Protein AF-A0A8S2RRR8-F1 (afdb_monomer_lite)

Radius of gyration: 21.66 Å; chains: 1; bounding box: 48×19×60 Å

Sequence (77 aa):
MCTTAGWSGVLQALTNDQPPDCDPTLNTPSHRGDCGSTAIAIPFLISYLIISSLVVVNMYIAVILENFSQAQEDVQQ

Organism: NCBI:txid392030

pLDDT: mean 79.86, std 10.37, range [50.75, 94.12]

InterPro domains:
  IPR005821 Ion transport domain [PF00520] (1-74)
  IPR043203 Voltage-gated cation channel calcium and sodium [PTHR10037] (1-76)

Foldseek 3D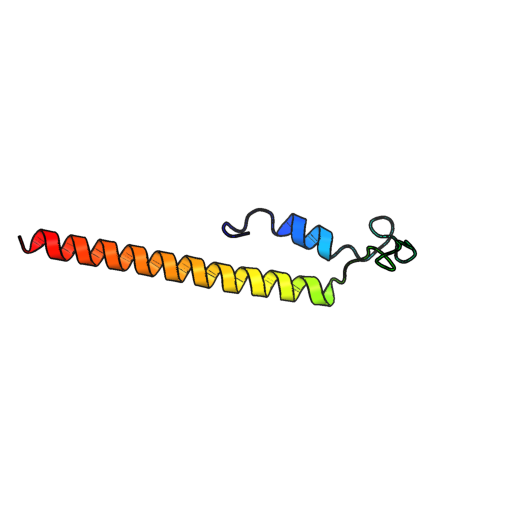i:
DLVPPPLVVQLVQQQQADPPSWDQCDDDVVDRISGHDNVPSVVVSVVVNVVSPVVVVVVVVVVVVVVVVVVVVVVVD

Secondary structure (DSSP, 8-state):
-TTSTTHHHHHHHHT--STTT--TT-B-SS-B-----HHHHHHHHHHHHHHHHHHHHHHHHHHHHHHHHHHHHHTT-

Structure (mmCIF, N/CA/C/O backbone):
data_AF-A0A8S2RRR8-F1
#
_entry.id   AF-A0A8S2RRR8-F1
#
loop_
_atom_site.group_PDB
_atom_site.id
_atom_site.type_symbol
_atom_site.label_atom_id
_atom_site.label_alt_id
_atom_site.label_comp_id
_atom_site.label_asym_id
_atom_site.label_entity_id
_atom_site.label_seq_id
_atom_site.pdbx_PDB_ins_code
_atom_site.Cartn_x
_atom_site.Cartn_y
_atom_site.Cartn_z
_atom_site.occupancy
_atom_site.B_iso_or_equiv
_atom_site.auth_seq_id
_atom_site.auth_comp_id
_atom_site.auth_asym_id
_atom_site.auth_atom_id
_atom_site.pdbx_PDB_model_num
ATOM 1 N N . MET A 1 1 ? -7.341 -1.516 -3.640 1.00 59.41 1 MET A N 1
ATOM 2 C CA . MET A 1 1 ? -6.753 -2.617 -2.833 1.00 59.41 1 MET A CA 1
ATOM 3 C C . MET A 1 1 ? -7.116 -2.453 -1.357 1.00 59.41 1 MET A C 1
ATOM 5 O O . MET A 1 1 ? -6.245 -2.379 -0.506 1.00 59.41 1 MET A O 1
ATOM 9 N N . CYS A 1 2 ? -8.412 -2.392 -1.041 1.00 57.91 2 CYS A N 1
ATOM 10 C CA . CYS A 1 2 ? -8.874 -2.212 0.342 1.00 57.91 2 CYS A CA 1
ATOM 11 C C . CYS A 1 2 ? -8.918 -3.538 1.129 1.00 57.91 2 CYS A C 1
ATOM 13 O O . CYS A 1 2 ? -8.993 -3.522 2.348 1.00 57.91 2 CYS A O 1
ATOM 15 N N . THR A 1 3 ? -8.833 -4.682 0.440 1.00 71.19 3 THR A N 1
ATOM 16 C CA . THR A 1 3 ? -8.849 -6.044 1.011 1.00 71.19 3 THR A CA 1
ATOM 17 C C . THR A 1 3 ? -7.498 -6.755 0.894 1.00 71.19 3 THR A C 1
ATOM 19 O O . THR A 1 3 ? -7.460 -7.979 0.918 1.00 71.19 3 THR A O 1
ATOM 22 N N . THR A 1 4 ? -6.419 -6.000 0.634 1.00 69.94 4 THR A N 1
ATOM 23 C CA . THR A 1 4 ? -5.071 -6.491 0.264 1.00 69.94 4 THR A CA 1
ATOM 24 C C . THR A 1 4 ? -5.009 -7.481 -0.911 1.00 69.94 4 THR A C 1
ATOM 26 O O . THR A 1 4 ? -3.921 -7.866 -1.312 1.00 69.94 4 THR A O 1
ATOM 29 N N . ALA A 1 5 ? -6.114 -7.841 -1.565 1.00 80.06 5 ALA A N 1
ATOM 30 C CA . ALA A 1 5 ? -6.096 -8.702 -2.744 1.00 80.06 5 ALA A CA 1
ATOM 31 C C . ALA A 1 5 ? -5.485 -7.992 -3.969 1.00 80.06 5 ALA A C 1
ATOM 33 O O . ALA A 1 5 ? -5.739 -6.810 -4.216 1.00 80.06 5 ALA A O 1
ATOM 34 N N . GLY A 1 6 ? -4.686 -8.726 -4.752 1.00 81.12 6 GLY A N 1
ATOM 35 C CA . GLY A 1 6 ? -4.150 -8.261 -6.038 1.00 81.12 6 GLY A CA 1
ATOM 36 C C . GLY A 1 6 ? -2.926 -7.337 -5.973 1.00 81.12 6 GLY A C 1
ATOM 37 O O . GLY A 1 6 ? -2.441 -6.924 -7.023 1.00 81.12 6 GLY A O 1
ATOM 38 N N . TRP A 1 7 ? -2.378 -7.044 -4.783 1.00 83.12 7 TRP A N 1
ATOM 39 C CA . TRP A 1 7 ? -1.186 -6.187 -4.647 1.00 83.12 7 TRP A CA 1
ATOM 40 C C . TRP A 1 7 ? 0.034 -6.737 -5.398 1.00 83.12 7 TRP A C 1
ATOM 42 O O . TRP A 1 7 ? 0.800 -5.963 -5.959 1.00 83.12 7 TRP A O 1
ATOM 52 N N . SER A 1 8 ? 0.182 -8.066 -5.454 1.00 83.19 8 SER A N 1
ATOM 53 C CA . SER A 1 8 ? 1.281 -8.739 -6.153 1.00 83.19 8 SER A CA 1
ATOM 54 C C . SER A 1 8 ? 1.241 -8.508 -7.668 1.00 83.19 8 SER A C 1
ATOM 56 O O . SER A 1 8 ? 2.289 -8.264 -8.254 1.00 83.19 8 SER A O 1
ATOM 58 N N . GLY A 1 9 ? 0.056 -8.504 -8.290 1.00 84.44 9 GLY A N 1
ATOM 59 C CA . GLY A 1 9 ? -0.082 -8.225 -9.725 1.00 84.44 9 GLY A CA 1
ATOM 60 C C . GLY A 1 9 ? 0.171 -6.753 -10.059 1.00 84.44 9 GLY A C 1
ATOM 61 O O . GLY A 1 9 ? 0.838 -6.443 -11.041 1.00 84.44 9 GLY A O 1
ATOM 62 N N . VAL A 1 10 ? -0.290 -5.840 -9.197 1.00 83.88 10 VAL A N 1
ATOM 63 C CA . VAL A 1 10 ? 0.003 -4.403 -9.337 1.00 83.88 10 VAL A CA 1
ATOM 64 C C . VAL A 1 10 ? 1.496 -4.133 -9.155 1.00 83.88 10 VAL A C 1
ATOM 66 O O . VAL A 1 10 ? 2.085 -3.394 -9.938 1.00 83.88 10 VAL A O 1
ATOM 69 N N . LEU A 1 11 ? 2.131 -4.758 -8.160 1.00 84.44 11 LEU A N 1
ATOM 70 C CA . LEU A 1 11 ? 3.568 -4.627 -7.949 1.00 84.44 11 LEU A CA 1
ATOM 71 C C . LEU A 1 11 ? 4.358 -5.163 -9.145 1.00 84.44 11 LEU A C 1
ATOM 73 O O . LEU A 1 11 ? 5.296 -4.507 -9.587 1.00 84.44 11 LEU A O 1
ATOM 77 N N . GLN A 1 12 ? 3.965 -6.320 -9.679 1.00 81.25 12 GLN A N 1
ATOM 78 C CA . GLN A 1 12 ? 4.616 -6.929 -10.836 1.00 81.25 12 GLN A CA 1
ATOM 79 C C . GLN A 1 12 ? 4.551 -6.018 -12.067 1.00 81.25 12 GLN A C 1
ATOM 81 O O . GLN A 1 12 ? 5.562 -5.840 -12.736 1.00 81.25 12 GLN A O 1
ATOM 86 N N . ALA A 1 13 ? 3.410 -5.372 -12.318 1.00 78.69 13 ALA A N 1
ATOM 87 C CA . ALA A 1 13 ? 3.274 -4.417 -13.416 1.00 78.69 13 ALA A CA 1
ATOM 88 C C . ALA A 1 13 ? 4.144 -3.156 -13.232 1.00 78.69 13 ALA A C 1
ATOM 90 O O . ALA A 1 13 ? 4.664 -2.621 -14.204 1.00 78.69 13 ALA A O 1
ATOM 91 N N . LEU A 1 14 ? 4.321 -2.678 -11.995 1.00 78.50 14 LEU A N 1
ATOM 92 C CA . LEU A 1 14 ? 5.100 -1.466 -11.699 1.00 78.50 14 LEU A CA 1
ATOM 93 C C . LEU A 1 14 ? 6.621 -1.696 -11.617 1.00 78.50 14 LEU A C 1
ATOM 95 O O . LE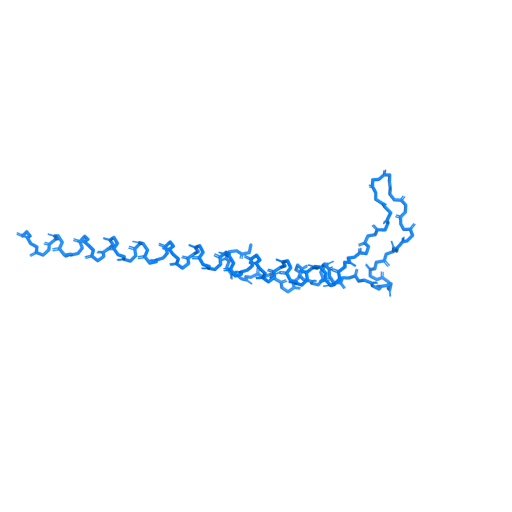U A 1 14 ? 7.393 -0.746 -11.745 1.00 78.50 14 LEU A O 1
ATOM 99 N N . THR A 1 15 ? 7.038 -2.937 -11.370 1.00 79.00 15 THR A N 1
ATOM 100 C CA . THR A 1 15 ? 8.443 -3.372 -11.217 1.00 79.00 15 THR A CA 1
ATOM 101 C C . THR A 1 15 ? 9.015 -3.875 -12.545 1.00 79.00 15 THR A C 1
ATOM 103 O O . THR A 1 15 ? 10.118 -4.391 -12.595 1.00 79.00 15 THR A O 1
ATOM 106 N N . ASN A 1 16 ? 8.255 -3.773 -13.631 1.00 76.75 16 ASN A N 1
ATOM 107 C CA . ASN A 1 16 ? 8.677 -4.252 -14.932 1.00 76.75 16 ASN A CA 1
ATOM 108 C C . ASN A 1 16 ? 9.667 -3.269 -15.576 1.00 76.75 16 ASN A C 1
ATOM 110 O O . ASN A 1 16 ? 9.263 -2.298 -16.219 1.00 76.75 16 ASN A O 1
ATOM 114 N N . ASP A 1 17 ? 10.956 -3.488 -15.332 1.00 73.12 17 ASP A N 1
ATOM 115 C CA . ASP A 1 17 ? 12.052 -2.600 -15.720 1.00 73.12 17 ASP A CA 1
ATOM 116 C C . ASP A 1 17 ? 13.013 -3.203 -16.763 1.00 73.12 17 ASP A C 1
ATOM 118 O O . ASP A 1 17 ? 13.972 -2.535 -17.158 1.00 73.12 17 ASP A O 1
ATOM 122 N N . GLN A 1 18 ? 12.763 -4.430 -17.250 1.00 67.38 18 GLN A N 1
ATOM 123 C CA . GLN A 1 18 ? 13.665 -5.133 -18.170 1.00 67.38 18 GLN A CA 1
ATOM 124 C C . GLN A 1 18 ? 12.953 -5.719 -19.416 1.00 67.38 18 GLN A C 1
ATOM 126 O O . GLN A 1 18 ? 11.881 -6.309 -19.294 1.00 67.38 18 GLN A O 1
ATOM 131 N N . PRO A 1 19 ? 13.563 -5.650 -20.622 1.00 70.38 19 PRO A N 1
ATOM 132 C CA . PRO A 1 19 ? 13.066 -6.359 -21.811 1.00 70.38 19 PRO A CA 1
ATOM 133 C C . PRO A 1 19 ? 13.078 -7.889 -21.611 1.00 70.38 19 PRO A C 1
ATOM 135 O O . PRO A 1 19 ? 14.022 -8.391 -20.987 1.00 70.38 19 PRO A O 1
ATOM 138 N N . PRO A 1 20 ? 12.120 -8.673 -22.156 1.00 68.69 20 PRO A N 1
ATOM 139 C CA . PRO A 1 20 ? 11.088 -8.341 -23.154 1.00 68.69 20 PRO A CA 1
ATOM 140 C C . PRO A 1 20 ? 9.777 -7.784 -22.578 1.00 68.69 20 PRO A C 1
ATOM 142 O O . PRO A 1 20 ? 8.847 -7.530 -23.340 1.00 68.69 20 PRO A O 1
ATOM 145 N N . ASP A 1 21 ? 9.685 -7.637 -21.259 1.00 72.88 21 ASP A N 1
ATOM 146 C CA . ASP A 1 21 ? 8.445 -7.261 -20.589 1.00 72.88 21 ASP A CA 1
ATOM 147 C C . ASP A 1 21 ? 8.174 -5.743 -20.679 1.00 72.88 21 ASP A C 1
ATOM 149 O O . ASP A 1 21 ? 7.015 -5.339 -20.593 1.00 72.88 21 ASP A O 1
ATOM 153 N N . CYS A 1 22 ? 9.196 -4.910 -20.927 1.00 76.06 22 CYS A N 1
ATOM 154 C CA . CYS A 1 22 ? 9.047 -3.494 -21.292 1.00 76.06 22 CYS A CA 1
ATOM 155 C C . CYS A 1 22 ? 9.952 -3.088 -22.477 1.00 76.06 22 CYS A C 1
ATOM 157 O O . CYS A 1 22 ? 11.026 -3.663 -22.691 1.00 76.06 22 CYS A O 1
ATOM 159 N N . ASP A 1 23 ? 9.531 -2.076 -23.237 1.00 77.19 23 ASP A N 1
ATOM 160 C CA . ASP A 1 23 ? 10.266 -1.439 -24.330 1.00 77.19 23 ASP A CA 1
ATOM 161 C C . ASP A 1 23 ? 10.603 0.028 -23.976 1.00 77.19 23 ASP A C 1
ATOM 163 O O . ASP A 1 23 ? 9.766 0.931 -24.101 1.00 77.19 23 ASP A O 1
ATOM 167 N N . PRO A 1 24 ? 11.862 0.327 -23.599 1.00 72.50 24 PRO A N 1
ATOM 168 C CA . PRO A 1 24 ? 12.287 1.688 -23.269 1.00 72.50 24 PRO A CA 1
ATOM 169 C C . PRO A 1 24 ? 12.332 2.620 -24.492 1.00 72.50 24 PRO A C 1
ATOM 171 O O . PRO A 1 24 ? 12.479 3.835 -24.343 1.00 72.50 24 PRO A O 1
ATOM 174 N N . THR A 1 25 ? 12.230 2.071 -25.704 1.00 70.75 25 THR A N 1
ATOM 175 C CA . THR A 1 25 ? 12.261 2.805 -26.974 1.00 70.75 25 THR A CA 1
ATOM 176 C C . THR A 1 25 ? 10.879 3.008 -27.588 1.00 70.75 25 THR A C 1
ATOM 178 O O . THR A 1 25 ? 10.771 3.677 -28.622 1.00 70.75 25 THR A O 1
ATOM 181 N N . LEU A 1 26 ? 9.822 2.508 -26.933 1.00 73.38 26 LEU A N 1
ATOM 182 C CA . LEU A 1 26 ? 8.443 2.676 -27.369 1.00 73.38 26 LEU A CA 1
ATOM 183 C C . LEU A 1 26 ? 8.102 4.172 -27.447 1.00 73.38 26 LEU A C 1
ATOM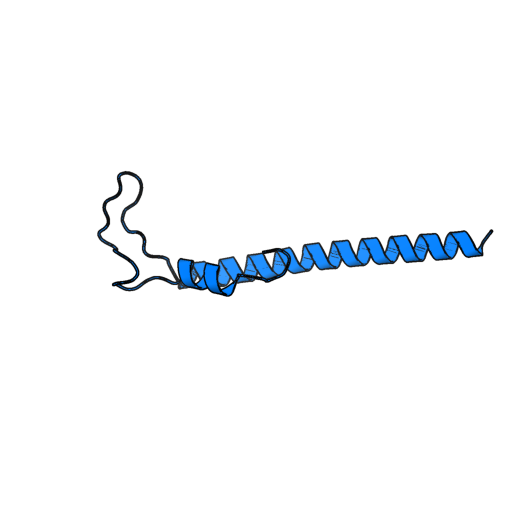 185 O O . LEU A 1 26 ? 7.928 4.860 -26.439 1.00 73.38 26 LEU A O 1
ATOM 189 N N . ASN A 1 27 ? 8.025 4.692 -28.670 1.00 64.75 27 ASN A N 1
ATOM 190 C CA . ASN A 1 27 ? 7.661 6.078 -28.942 1.00 64.75 27 ASN A CA 1
ATOM 191 C C . ASN A 1 27 ? 6.144 6.157 -29.120 1.00 64.75 27 ASN A C 1
ATOM 193 O O . ASN A 1 27 ? 5.622 6.091 -30.234 1.00 64.75 27 ASN A O 1
ATOM 197 N N . THR A 1 28 ? 5.427 6.298 -28.008 1.00 68.06 28 THR A N 1
ATOM 198 C CA . THR A 1 28 ? 4.018 6.697 -28.056 1.00 68.06 28 THR A CA 1
ATOM 199 C C . THR A 1 28 ? 3.934 8.226 -28.083 1.00 68.06 28 THR A C 1
ATOM 201 O O . THR A 1 28 ? 4.806 8.897 -27.529 1.00 68.06 28 THR A O 1
ATOM 204 N N . PRO A 1 29 ? 2.905 8.826 -28.708 1.00 65.94 29 PRO A N 1
ATOM 205 C CA . PRO A 1 29 ? 2.763 10.285 -28.772 1.00 65.94 29 PRO A CA 1
ATOM 206 C C . PRO A 1 29 ? 2.677 10.967 -27.393 1.00 65.94 29 PRO A C 1
ATOM 208 O O . PRO A 1 29 ? 2.828 12.182 -27.308 1.00 65.94 29 PRO A O 1
ATOM 211 N N . SER A 1 30 ? 2.440 10.204 -26.323 1.00 66.50 30 SER A N 1
ATOM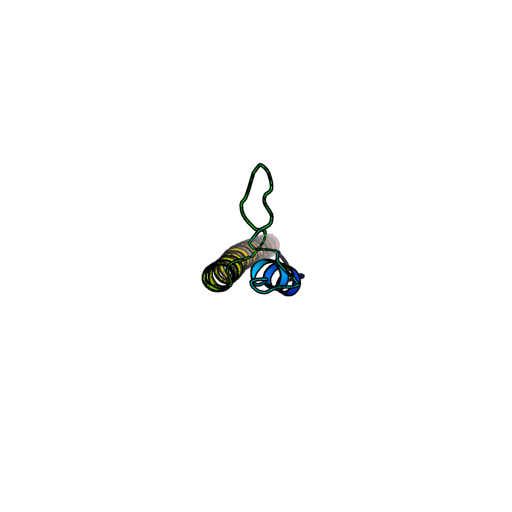 212 C CA . SER A 1 30 ? 2.257 10.693 -24.958 1.00 66.50 30 SER A CA 1
ATOM 213 C C . SER A 1 30 ? 3.387 10.316 -23.989 1.00 66.50 30 SER A C 1
ATOM 215 O O . SER A 1 30 ? 3.589 11.062 -23.036 1.00 66.50 30 SER A O 1
ATOM 217 N N . HIS A 1 31 ? 4.141 9.230 -24.210 1.00 61.16 31 HIS A N 1
ATOM 218 C CA . HIS A 1 31 ? 5.238 8.800 -23.325 1.00 61.16 31 HIS A CA 1
ATOM 219 C C . HIS A 1 31 ? 6.387 8.124 -24.096 1.00 61.16 31 HIS A C 1
ATOM 221 O O . HIS A 1 31 ? 6.160 7.390 -25.062 1.00 61.16 31 HIS A O 1
ATOM 227 N N . ARG A 1 32 ? 7.627 8.356 -23.636 1.00 61.81 32 ARG A N 1
ATOM 228 C CA . ARG A 1 32 ? 8.821 7.606 -24.059 1.00 61.81 32 ARG A CA 1
ATOM 229 C C . ARG A 1 32 ? 9.003 6.404 -23.132 1.00 61.81 32 ARG A C 1
ATOM 231 O O . ARG A 1 32 ? 9.374 6.601 -21.978 1.00 61.81 32 ARG A O 1
ATOM 238 N N . GLY A 1 33 ? 8.770 5.207 -23.661 1.00 68.19 33 GLY A N 1
ATOM 239 C CA . GLY A 1 33 ? 8.916 3.937 -22.952 1.00 68.19 33 GLY A CA 1
ATOM 240 C C . GLY A 1 33 ? 7.744 3.590 -22.028 1.00 68.19 33 GLY A C 1
ATOM 241 O O . GLY A 1 33 ? 7.044 4.468 -21.525 1.00 68.19 33 GLY A O 1
ATOM 242 N N . ASP A 1 34 ? 7.536 2.293 -21.816 1.00 74.25 34 ASP A N 1
ATOM 243 C CA . ASP A 1 34 ? 6.524 1.705 -20.921 1.00 74.25 34 ASP A CA 1
ATOM 244 C C . ASP A 1 34 ? 7.140 1.019 -19.682 1.00 74.25 34 ASP A C 1
ATOM 246 O O . ASP A 1 34 ? 6.430 0.400 -18.888 1.00 74.25 34 ASP A O 1
ATOM 250 N N . CYS A 1 35 ? 8.454 1.165 -19.487 1.00 78.75 35 CYS A N 1
ATOM 251 C CA . CYS A 1 35 ? 9.182 0.586 -18.362 1.00 78.75 35 CYS A CA 1
ATOM 252 C C . CYS A 1 35 ? 8.840 1.276 -17.034 1.00 78.75 35 CYS A C 1
ATOM 254 O O . CYS A 1 35 ? 8.897 2.504 -16.902 1.00 78.75 35 CYS A O 1
ATOM 256 N N . GLY A 1 36 ? 8.526 0.465 -16.026 1.00 75.81 36 GLY A N 1
ATOM 257 C CA . GLY A 1 36 ? 8.323 0.902 -14.650 1.00 75.81 36 GLY A CA 1
ATOM 258 C C . GLY A 1 36 ? 9.639 1.208 -13.927 1.00 75.81 36 GLY A C 1
ATOM 259 O O . GLY A 1 36 ? 10.729 0.882 -14.391 1.00 75.81 36 GLY A O 1
ATOM 260 N N . SER A 1 37 ? 9.544 1.843 -12.754 1.00 79.38 37 SER A N 1
ATOM 261 C CA . SER A 1 37 ? 10.692 2.076 -11.869 1.00 79.38 37 SER A CA 1
ATOM 262 C C . SER A 1 37 ? 10.476 1.392 -10.527 1.00 79.38 37 SER A C 1
ATOM 264 O O . SER A 1 37 ? 9.783 1.909 -9.646 1.00 79.38 37 SER A O 1
ATOM 266 N N . THR A 1 38 ? 11.142 0.254 -10.346 1.00 79.06 38 THR A N 1
ATOM 267 C CA . THR A 1 38 ? 11.123 -0.556 -9.121 1.00 79.06 38 THR A CA 1
ATOM 2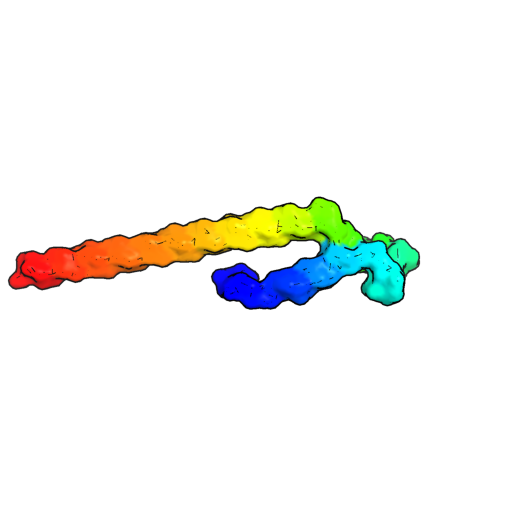68 C C . THR A 1 38 ? 11.446 0.254 -7.861 1.00 79.06 38 THR A C 1
ATOM 270 O O . THR A 1 38 ? 10.788 0.104 -6.830 1.00 79.06 38 THR A O 1
ATOM 273 N N . ALA A 1 39 ? 12.417 1.169 -7.951 1.00 81.12 39 ALA A N 1
ATOM 274 C CA . ALA A 1 39 ? 12.887 1.971 -6.820 1.00 81.12 39 ALA A CA 1
ATOM 275 C C . ALA A 1 39 ? 11.810 2.908 -6.241 1.00 81.12 39 ALA A C 1
ATOM 277 O O . ALA A 1 39 ? 11.815 3.182 -5.042 1.00 81.12 39 ALA A O 1
ATOM 278 N N . ILE A 1 40 ? 10.883 3.386 -7.076 1.00 81.94 40 ILE A N 1
ATOM 279 C CA . ILE A 1 40 ? 9.817 4.316 -6.672 1.00 81.94 40 ILE A CA 1
ATOM 280 C C . ILE A 1 40 ? 8.495 3.562 -6.461 1.00 81.94 40 ILE A C 1
ATOM 282 O O . ILE A 1 40 ? 7.736 3.881 -5.545 1.00 81.94 40 ILE A O 1
ATOM 286 N N . ALA A 1 41 ? 8.244 2.523 -7.260 1.00 83.75 41 ALA A N 1
ATOM 287 C CA . ALA A 1 41 ? 7.033 1.713 -7.212 1.00 83.75 41 ALA A CA 1
ATOM 288 C C . ALA A 1 41 ? 6.821 1.016 -5.862 1.00 83.75 41 ALA A C 1
ATOM 290 O O . ALA A 1 41 ? 5.724 1.074 -5.303 1.00 83.75 41 ALA A O 1
ATOM 291 N N . ILE A 1 42 ? 7.865 0.381 -5.319 1.00 85.50 42 ILE A N 1
ATOM 292 C CA . ILE A 1 42 ? 7.782 -0.377 -4.063 1.00 85.50 42 ILE A CA 1
ATOM 293 C C . ILE A 1 42 ? 7.373 0.517 -2.880 1.00 85.50 42 ILE A C 1
ATOM 295 O O . ILE A 1 42 ? 6.338 0.239 -2.266 1.00 85.50 42 ILE A O 1
ATOM 299 N N . PRO A 1 43 ? 8.113 1.589 -2.525 1.00 89.88 43 PRO A N 1
ATOM 300 C CA . PRO A 1 43 ? 7.754 2.403 -1.362 1.00 89.88 43 PRO A CA 1
ATOM 301 C C . PRO A 1 43 ? 6.391 3.091 -1.528 1.00 89.88 43 PRO A C 1
ATOM 303 O O . PRO A 1 43 ? 5.642 3.219 -0.555 1.00 89.88 43 PRO A O 1
ATOM 306 N N . PHE A 1 44 ? 6.021 3.479 -2.752 1.00 88.56 44 PHE A N 1
ATOM 307 C CA . PHE A 1 44 ? 4.701 4.036 -3.043 1.00 88.56 44 PHE A CA 1
ATOM 308 C C . PHE A 1 44 ? 3.574 3.030 -2.769 1.00 88.56 44 PHE A C 1
ATOM 310 O O . PHE A 1 44 ? 2.627 3.336 -2.045 1.00 88.56 44 PHE A O 1
ATOM 317 N N . LEU A 1 45 ? 3.694 1.801 -3.274 1.00 87.69 45 LEU A N 1
ATOM 318 C CA . LEU A 1 45 ? 2.681 0.766 -3.067 1.00 87.69 45 LEU A CA 1
ATOM 319 C C . LEU A 1 45 ? 2.543 0.383 -1.586 1.00 87.69 45 LEU A C 1
ATOM 321 O O . LEU A 1 45 ? 1.432 0.228 -1.079 1.00 87.69 45 LEU A O 1
ATOM 325 N N . ILE A 1 46 ? 3.668 0.261 -0.879 1.00 88.50 46 ILE A N 1
ATOM 326 C CA . ILE A 1 46 ? 3.694 -0.099 0.542 1.00 88.50 46 ILE A CA 1
ATOM 327 C C . ILE A 1 46 ? 3.089 1.012 1.407 1.00 88.50 46 ILE A C 1
ATOM 329 O O . ILE A 1 46 ? 2.245 0.730 2.256 1.00 88.50 46 ILE A O 1
ATOM 333 N N . SER A 1 47 ? 3.458 2.275 1.177 1.00 91.75 47 SER A N 1
ATOM 334 C CA . SER A 1 47 ? 2.862 3.407 1.903 1.00 91.75 47 SER A CA 1
ATOM 335 C C . SER A 1 47 ? 1.350 3.498 1.683 1.00 91.75 47 SER A C 1
ATOM 337 O O . SER A 1 47 ? 0.604 3.659 2.651 1.00 91.75 47 SER A O 1
ATOM 339 N N . TYR A 1 48 ? 0.879 3.290 0.450 1.00 89.62 48 TYR A N 1
ATOM 340 C CA . TYR A 1 48 ? -0.549 3.219 0.143 1.00 89.62 48 TYR A CA 1
ATOM 341 C C . TYR A 1 48 ? -1.252 2.102 0.937 1.00 89.62 48 TYR A C 1
ATOM 343 O O . TYR A 1 48 ? -2.310 2.330 1.529 1.00 89.62 48 TYR A O 1
ATOM 351 N N . LEU A 1 49 ? -0.664 0.900 0.988 1.00 88.62 49 LEU A N 1
ATOM 352 C CA . LEU A 1 49 ? -1.218 -0.240 1.727 1.00 88.62 49 LEU A CA 1
ATOM 353 C C . LEU A 1 49 ? -1.312 0.031 3.232 1.00 88.62 49 LEU A C 1
ATOM 355 O O . LEU A 1 49 ? -2.323 -0.306 3.853 1.00 88.62 49 LEU A O 1
ATOM 359 N N . ILE A 1 50 ? -0.294 0.668 3.813 1.00 90.94 50 ILE A N 1
ATOM 360 C CA . ILE A 1 50 ? -0.274 1.032 5.234 1.00 90.94 50 ILE A CA 1
ATOM 361 C C . ILE A 1 50 ? -1.366 2.063 5.533 1.00 90.94 50 ILE A C 1
ATOM 363 O O . ILE A 1 50 ? -2.182 1.839 6.426 1.00 90.94 50 ILE A O 1
ATOM 367 N N . ILE A 1 51 ? -1.438 3.155 4.761 1.00 92.44 51 ILE A N 1
ATOM 368 C CA . ILE A 1 51 ? -2.450 4.207 4.951 1.00 92.44 51 ILE A CA 1
ATOM 369 C C . ILE A 1 51 ? -3.860 3.624 4.814 1.00 92.44 51 ILE A C 1
ATOM 371 O O . ILE A 1 51 ? -4.710 3.857 5.672 1.00 92.44 51 ILE A O 1
ATOM 375 N N . SER A 1 52 ? -4.107 2.815 3.779 1.00 89.56 52 SER A N 1
ATOM 376 C CA . SER A 1 52 ? -5.410 2.176 3.577 1.00 89.56 52 SER A CA 1
ATOM 377 C C . SER A 1 52 ? -5.781 1.251 4.737 1.00 89.56 52 SER A C 1
ATOM 379 O O . SER A 1 52 ? -6.944 1.214 5.133 1.00 89.56 52 SER A O 1
ATOM 381 N N . SER A 1 53 ? -4.813 0.517 5.292 1.00 89.00 53 SER A N 1
ATOM 382 C CA . SER A 1 53 ? -5.047 -0.370 6.436 1.00 89.00 53 SER A CA 1
ATOM 383 C C . SER A 1 53 ? -5.399 0.425 7.694 1.00 89.00 53 SER A C 1
ATOM 385 O O . SER A 1 53 ? -6.329 0.054 8.403 1.00 89.00 53 SER A O 1
ATOM 387 N N . LEU A 1 54 ? -4.726 1.555 7.942 1.00 91.19 54 LEU A N 1
ATOM 388 C CA . LEU A 1 54 ? -5.039 2.437 9.071 1.00 91.19 54 LEU A CA 1
ATOM 389 C C . LEU A 1 54 ? -6.451 3.025 8.968 1.00 91.19 54 LEU A C 1
ATOM 391 O O . LEU A 1 54 ? -7.165 3.066 9.965 1.00 91.19 54 LEU A O 1
ATOM 395 N N . VAL A 1 55 ? -6.883 3.433 7.772 1.00 92.69 55 VAL A N 1
ATOM 396 C CA . VAL A 1 55 ? -8.247 3.943 7.556 1.00 92.69 55 VAL A CA 1
ATOM 397 C C . VAL A 1 55 ? -9.294 2.865 7.848 1.00 92.69 55 VAL A C 1
ATOM 399 O O . VAL A 1 55 ? -10.254 3.132 8.567 1.00 92.69 55 VAL A O 1
ATOM 402 N N . VAL A 1 56 ? -9.097 1.642 7.345 1.00 91.62 56 VAL A N 1
ATOM 403 C CA . VAL A 1 56 ? -10.030 0.523 7.571 1.00 91.62 56 VAL A CA 1
ATOM 404 C C . VAL A 1 56 ? -10.079 0.126 9.046 1.00 91.62 56 VAL A C 1
ATOM 406 O O . VAL A 1 56 ? -11.166 -0.061 9.587 1.00 91.62 56 VAL A O 1
ATOM 409 N N . VAL A 1 57 ? -8.928 0.038 9.718 1.00 92.12 57 VAL A N 1
ATOM 410 C CA . VAL A 1 57 ? -8.866 -0.282 11.153 1.00 92.12 57 VAL A CA 1
ATOM 411 C C . VAL A 1 57 ? -9.555 0.799 11.981 1.00 92.12 57 VAL A C 1
ATOM 413 O O . VAL A 1 57 ? -10.356 0.475 12.853 1.00 92.12 57 VAL A O 1
ATOM 416 N N . ASN A 1 58 ? -9.310 2.075 11.686 1.00 90.12 58 ASN A N 1
ATOM 417 C CA . ASN A 1 58 ? -9.944 3.176 12.409 1.00 90.12 58 ASN A CA 1
ATOM 418 C C . ASN A 1 58 ? -11.465 3.214 12.189 1.00 90.12 58 ASN A C 1
ATOM 420 O O . ASN A 1 58 ? -12.207 3.437 13.143 1.00 90.12 58 ASN A O 1
ATOM 424 N N . MET A 1 59 ? -11.944 2.931 10.970 1.00 92.00 59 MET A N 1
ATOM 425 C CA . MET A 1 59 ? -13.377 2.749 10.706 1.00 92.00 59 MET A CA 1
ATOM 426 C C . MET A 1 59 ? -13.944 1.569 11.511 1.00 92.00 59 MET A C 1
ATOM 428 O O . MET A 1 59 ? -14.996 1.700 12.129 1.00 92.00 59 MET A O 1
ATOM 432 N N . TYR A 1 60 ? -13.251 0.428 11.533 1.00 93.75 60 TYR A N 1
ATOM 433 C CA . TYR A 1 60 ? -13.692 -0.767 12.254 1.00 93.75 60 TYR A CA 1
ATOM 434 C C . TYR A 1 60 ? -13.786 -0.532 13.769 1.00 93.75 60 TYR A C 1
ATOM 436 O O . TYR A 1 60 ? -14.772 -0.921 14.390 1.00 93.75 60 TYR A O 1
ATOM 444 N N . ILE A 1 61 ? -12.807 0.168 14.355 1.00 94.12 61 ILE A N 1
ATOM 445 C CA . ILE A 1 61 ? -12.840 0.577 15.766 1.00 94.12 61 ILE A CA 1
ATOM 446 C C . ILE A 1 61 ? -14.060 1.462 16.037 1.00 94.12 61 ILE A C 1
ATOM 448 O O . ILE A 1 61 ? -14.772 1.216 17.007 1.00 94.12 61 ILE A O 1
ATOM 452 N N . ALA A 1 62 ? -14.330 2.455 15.183 1.00 93.44 62 ALA A N 1
ATOM 453 C CA . ALA A 1 62 ? -15.483 3.339 15.353 1.00 93.44 62 ALA A CA 1
ATOM 454 C C . ALA A 1 62 ? -16.811 2.563 15.342 1.00 93.44 62 ALA A C 1
ATOM 456 O O . ALA A 1 62 ? -17.630 2.747 16.238 1.00 93.44 62 ALA A O 1
ATOM 457 N N . VAL A 1 63 ? -16.981 1.633 14.395 1.00 93.62 63 VAL A N 1
ATOM 458 C CA . VAL A 1 63 ? -18.175 0.774 14.310 1.00 93.62 63 VAL A CA 1
ATOM 459 C C . VAL A 1 63 ? -18.330 -0.100 15.558 1.00 93.62 63 VAL A C 1
ATOM 461 O O . VAL A 1 63 ? -19.437 -0.231 16.079 1.00 93.62 63 VAL A O 1
ATOM 464 N N . ILE A 1 64 ? -17.243 -0.691 16.068 1.00 92.31 64 ILE A N 1
ATOM 465 C CA . ILE A 1 64 ? -17.289 -1.483 17.309 1.00 92.31 64 ILE A CA 1
ATOM 466 C C . ILE A 1 64 ? -17.699 -0.617 18.502 1.00 92.31 64 ILE A C 1
ATOM 468 O O . ILE A 1 64 ? -18.532 -1.044 19.297 1.00 92.31 64 ILE A O 1
ATOM 472 N N . LEU A 1 65 ? -17.118 0.578 18.642 1.00 89.62 65 LEU A N 1
ATOM 473 C CA . LEU A 1 65 ? -17.415 1.479 19.757 1.00 89.62 65 LEU A CA 1
ATOM 474 C C . LEU A 1 65 ? -18.875 1.932 19.744 1.00 89.62 65 LEU A C 1
ATOM 476 O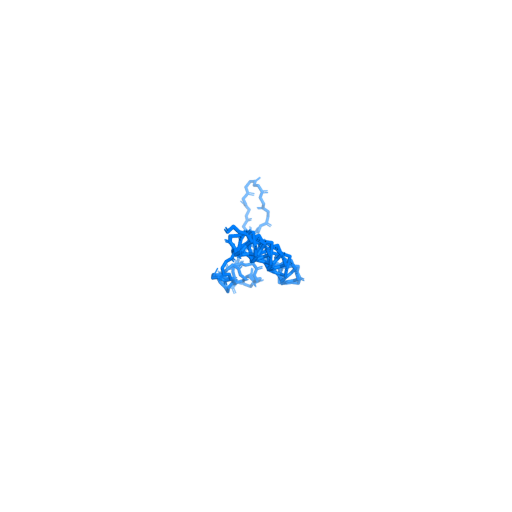 O . LEU A 1 65 ? -19.502 1.975 20.797 1.00 89.62 65 LEU A O 1
ATOM 480 N N . GLU A 1 66 ? -19.423 2.219 18.565 1.00 91.94 66 GLU A N 1
ATOM 481 C CA . GLU A 1 66 ? -20.833 2.575 18.410 1.00 91.94 66 GLU A CA 1
ATOM 482 C C . GLU A 1 66 ? -21.755 1.410 18.794 1.00 91.94 66 GLU A C 1
ATOM 484 O O . GLU A 1 66 ? -22.686 1.599 19.574 1.00 91.94 66 GLU A O 1
ATOM 489 N N . ASN A 1 67 ? -21.447 0.188 18.343 1.00 86.44 67 ASN A N 1
ATOM 490 C CA . ASN A 1 67 ? -22.197 -1.011 18.736 1.00 86.44 67 ASN A CA 1
ATOM 491 C C . ASN A 1 67 ? -22.137 -1.260 20.250 1.00 86.44 67 ASN A C 1
ATOM 493 O O . ASN A 1 67 ? -23.142 -1.613 20.863 1.00 86.44 67 ASN A O 1
ATOM 497 N N . PHE A 1 68 ? -20.965 -1.081 20.864 1.00 89.44 68 PHE A N 1
ATOM 498 C CA . PHE A 1 68 ? -20.811 -1.246 22.308 1.00 89.44 68 PHE A CA 1
ATOM 499 C C . PHE A 1 68 ? -21.581 -0.172 23.086 1.00 89.44 68 PHE A C 1
ATOM 501 O O . PHE A 1 68 ? -22.215 -0.486 24.090 1.00 89.44 68 PHE A O 1
ATOM 508 N N . SER A 1 69 ? -21.566 1.075 22.602 1.00 89.19 69 SER A N 1
ATOM 509 C CA . SER A 1 69 ? -22.340 2.175 23.184 1.00 89.19 69 SER A CA 1
ATOM 510 C C . SER A 1 69 ? -23.841 1.880 23.155 1.00 89.19 69 SER A C 1
ATOM 512 O O . SER A 1 69 ? -24.488 1.991 24.191 1.00 89.19 69 SER A O 1
ATOM 514 N N . GLN A 1 70 ? -24.373 1.430 22.013 1.00 83.25 70 GLN A N 1
ATOM 515 C CA . GLN A 1 70 ? -25.792 1.071 21.868 1.00 83.25 70 GLN A CA 1
ATOM 516 C C . GLN A 1 70 ? -26.191 -0.080 22.802 1.00 83.25 70 GLN A C 1
ATOM 518 O O . GLN A 1 70 ? -27.178 0.017 23.523 1.00 83.25 70 GLN A O 1
ATOM 523 N N . ALA A 1 71 ? -25.375 -1.136 22.879 1.00 80.38 71 ALA A N 1
ATOM 524 C CA . ALA A 1 71 ? -25.637 -2.255 23.783 1.00 80.38 71 ALA A CA 1
ATOM 525 C C . ALA A 1 71 ? -25.672 -1.834 25.266 1.00 80.38 71 ALA A C 1
ATOM 527 O O . ALA A 1 71 ? -26.379 -2.443 26.068 1.00 80.38 71 ALA A O 1
ATOM 528 N N . GLN A 1 72 ? -24.908 -0.807 25.649 1.00 75.81 72 GLN A N 1
ATOM 529 C CA . GLN A 1 72 ? -24.921 -0.273 27.010 1.00 75.81 72 GLN A CA 1
ATOM 530 C C . GLN A 1 72 ? -26.165 0.590 27.289 1.00 75.81 72 GLN A C 1
ATOM 532 O O . GLN A 1 72 ? -26.647 0.593 28.421 1.00 75.81 72 GLN A O 1
ATOM 537 N N . GLU A 1 73 ? -26.686 1.290 26.277 1.00 78.25 73 GLU A N 1
ATOM 538 C CA . GLU A 1 73 ? -27.935 2.063 26.349 1.00 78.25 73 GLU A CA 1
ATOM 539 C C . GLU A 1 73 ? -29.165 1.147 26.479 1.00 78.25 73 GLU A C 1
ATOM 541 O O . GLU A 1 73 ? -30.036 1.415 27.307 1.00 78.25 73 GLU A O 1
ATOM 546 N N . ASP A 1 74 ? -29.195 0.022 25.755 1.00 69.62 74 ASP A N 1
ATOM 547 C CA . ASP A 1 74 ? -30.306 -0.944 25.782 1.00 69.62 74 ASP A CA 1
ATOM 548 C C . ASP A 1 74 ? -30.473 -1.655 27.141 1.00 69.62 74 ASP A C 1
ATOM 550 O O . ASP A 1 74 ? -31.584 -2.010 27.522 1.00 69.62 74 ASP A O 1
ATOM 554 N N . VAL A 1 75 ? -29.390 -1.865 27.902 1.00 70.12 75 VAL A N 1
ATOM 555 C CA . VAL A 1 75 ? -29.438 -2.508 29.239 1.00 70.12 75 VAL A CA 1
ATOM 556 C C . VAL A 1 75 ? -29.882 -1.533 30.341 1.00 70.12 75 VAL A C 1
ATOM 558 O O . VAL A 1 75 ? -30.211 -1.955 31.450 1.00 70.12 75 VAL A O 1
ATOM 561 N N . GLN A 1 76 ? -29.877 -0.225 30.068 1.00 59.91 76 GLN A N 1
ATOM 562 C CA . GLN A 1 76 ? -30.357 0.799 31.002 1.00 59.91 76 GLN A CA 1
ATOM 563 C C . GLN A 1 76 ? -31.856 1.125 30.845 1.00 59.91 76 GLN A C 1
ATOM 565 O O . GLN A 1 76 ? -32.370 1.928 31.630 1.00 59.91 76 GLN A O 1
ATOM 570 N N . GLN A 1 77 ? -32.554 0.496 29.889 1.00 50.75 77 GLN A N 1
ATOM 571 C CA . GLN A 1 77 ? -34.023 0.460 29.790 1.00 50.75 77 GLN A CA 1
ATOM 572 C C . GLN A 1 77 ? -34.610 -0.788 30.457 1.00 50.75 77 GLN A C 1
ATOM 574 O O . GLN A 1 77 ? -35.735 -0.665 30.994 1.00 50.75 77 GLN A O 1
#